Protein AF-A0A925P5V8-F1 (afdb_monomer)

Foldseek 3Di:
DKDKWFAADLPDPPNRRETAHDDCVLLPHDPVVQPVQFDFLDWDWDDDPPDIDIDTDGDHDPVSADPPRDPRTDIADPVCLVVGHYDPRRSVVVVVSVPDDPPDDDDD

Radius of gyration: 14.23 Å; Cα contacts (8 Å, |Δi|>4): 127; chains: 1; bounding box: 40×32×29 Å

Sequence (108 aa):
AALLLHRTDSAARRLAGQHELPAAAHRGFAPGELVAAGPLLATKKRGITRFAFTEPIHALPPKLLPRPLPPELVWVTENELESVLMSGPHRRWVRELLARPEPAQTLF

Mean predicted aligned error: 5.66 Å

Nearest PDB structures (foldseek):
  1x51-assembly1_A  TM=5.934E-01  e=1.193E-02  Homo sapiens
  4v77-assembly1_AG  TM=2.875E-01  e=2.309E+00  Escherichia coli K-12

Structure (mmCIF, N/CA/C/O backbone):
data_AF-A0A925P5V8-F1
#
_entry.id   AF-A0A925P5V8-F1
#
loop_
_atom_site.group_PDB
_atom_site.id
_atom_site.type_symbol
_atom_site.label_atom_id
_atom_site.label_alt_id
_atom_site.label_comp_id
_atom_site.label_asym_id
_atom_site.label_entity_id
_atom_site.label_seq_id
_atom_site.pdbx_PDB_ins_code
_atom_site.Cartn_x
_atom_site.Cartn_y
_atom_site.Cartn_z
_atom_site.occupancy
_atom_site.B_iso_or_equiv
_atom_site.auth_seq_id
_atom_site.auth_comp_id
_atom_site.auth_asym_id
_atom_site.auth_atom_id
_atom_site.pdbx_PDB_model_num
ATOM 1 N N . ALA A 1 1 ? -6.376 -1.680 15.099 1.00 73.38 1 ALA A N 1
ATOM 2 C CA . ALA A 1 1 ? -7.161 -1.382 13.870 1.00 73.38 1 ALA A CA 1
ATOM 3 C C . ALA A 1 1 ? -6.805 -2.380 12.755 1.00 73.38 1 ALA A C 1
ATOM 5 O O . ALA A 1 1 ? -5.939 -3.222 12.981 1.00 73.38 1 ALA A O 1
ATOM 6 N N . ALA A 1 2 ? -7.459 -2.330 11.586 1.00 83.19 2 ALA A N 1
ATOM 7 C CA . ALA A 1 2 ? -7.074 -3.118 10.406 1.00 83.19 2 ALA A CA 1
ATOM 8 C C . ALA A 1 2 ? -6.772 -2.199 9.216 1.00 83.19 2 ALA A C 1
ATOM 10 O O . ALA A 1 2 ? -7.423 -1.171 9.041 1.00 83.19 2 ALA A O 1
ATOM 11 N N . LEU A 1 3 ? -5.784 -2.579 8.411 1.00 89.12 3 LEU A N 1
ATOM 12 C CA . LEU A 1 3 ? -5.301 -1.826 7.262 1.00 89.12 3 LEU A CA 1
ATOM 13 C C . LEU A 1 3 ? -5.477 -2.640 5.984 1.00 89.12 3 LEU A C 1
ATOM 15 O O . LEU A 1 3 ? -5.146 -3.823 5.947 1.00 89.12 3 LEU A O 1
ATOM 19 N N . LEU A 1 4 ? -5.961 -1.997 4.925 1.00 91.75 4 LEU A N 1
ATOM 20 C CA . LEU A 1 4 ? -6.017 -2.617 3.609 1.00 91.75 4 LEU A CA 1
ATOM 21 C C . LEU A 1 4 ? -4.646 -2.509 2.938 1.00 91.75 4 LEU A C 1
ATOM 23 O O . LEU A 1 4 ? -4.142 -1.405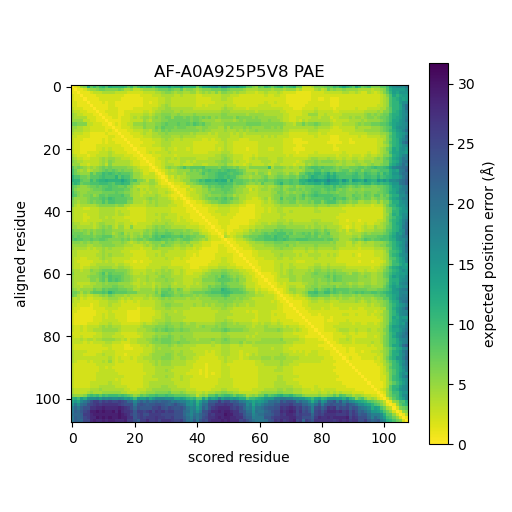 2.727 1.00 91.75 4 LEU A O 1
ATOM 27 N N . LEU A 1 5 ? -4.066 -3.647 2.573 1.00 94.19 5 LEU A N 1
ATOM 28 C CA . LEU A 1 5 ? -2.779 -3.747 1.895 1.00 94.19 5 LEU A CA 1
ATOM 29 C C . LEU A 1 5 ? -2.933 -4.454 0.554 1.00 94.19 5 LEU A C 1
ATOM 31 O O . LEU A 1 5 ? -3.807 -5.299 0.383 1.00 94.19 5 LEU A O 1
ATOM 35 N N . HIS A 1 6 ? -2.063 -4.115 -0.392 1.00 95.75 6 HIS A N 1
ATOM 36 C CA . HIS A 1 6 ? -1.881 -4.909 -1.596 1.00 95.75 6 HIS A CA 1
ATOM 37 C C . HIS A 1 6 ? -0.782 -5.936 -1.345 1.00 95.75 6 HIS A C 1
ATOM 39 O O . HIS A 1 6 ? 0.328 -5.568 -0.958 1.00 95.75 6 HIS A O 1
ATOM 45 N N . ARG A 1 7 ? -1.079 -7.209 -1.591 1.00 96.81 7 ARG A N 1
ATOM 46 C CA . ARG A 1 7 ? -0.137 -8.320 -1.550 1.00 96.81 7 ARG A CA 1
ATOM 47 C C . ARG A 1 7 ? 0.171 -8.750 -2.975 1.00 96.81 7 ARG A C 1
ATOM 49 O O . ARG A 1 7 ? -0.703 -9.244 -3.680 1.00 96.81 7 ARG A O 1
ATOM 56 N N . THR A 1 8 ? 1.433 -8.612 -3.362 1.00 95.69 8 THR A N 1
ATOM 57 C CA . THR A 1 8 ? 1.925 -9.122 -4.646 1.00 95.69 8 THR A CA 1
ATOM 58 C C . THR A 1 8 ? 1.679 -10.626 -4.738 1.00 95.69 8 THR A C 1
ATOM 60 O O . THR A 1 8 ? 1.882 -11.336 -3.749 1.00 95.69 8 THR A O 1
ATOM 63 N N . ASP A 1 9 ? 1.279 -11.106 -5.917 1.00 94.19 9 ASP A N 1
ATOM 64 C CA . ASP A 1 9 ? 1.055 -12.529 -6.177 1.00 94.19 9 ASP A CA 1
ATOM 65 C C . ASP A 1 9 ? 2.222 -13.380 -5.642 1.00 94.19 9 ASP A C 1
ATOM 67 O O . ASP A 1 9 ? 3.399 -13.078 -5.858 1.00 94.19 9 ASP A O 1
ATOM 71 N N . SER A 1 10 ? 1.892 -14.447 -4.917 1.00 93.62 10 SER A N 1
ATOM 72 C CA . SER A 1 10 ? 2.854 -15.422 -4.401 1.00 93.62 10 SER A CA 1
ATOM 73 C C . SER A 1 10 ? 3.690 -16.106 -5.489 1.00 93.62 10 SER A C 1
ATOM 75 O O . SER A 1 10 ? 4.802 -16.542 -5.210 1.00 93.62 10 SER A O 1
ATOM 77 N N . ALA A 1 11 ? 3.184 -16.185 -6.720 1.00 94.06 11 ALA A N 1
ATOM 78 C CA . ALA A 1 11 ? 3.885 -16.745 -7.869 1.00 94.06 11 ALA A CA 1
ATOM 79 C C . ALA A 1 11 ? 4.728 -15.701 -8.631 1.00 94.06 11 ALA A C 1
ATOM 81 O O . ALA A 1 11 ? 5.394 -16.039 -9.612 1.00 94.06 11 ALA A O 1
ATOM 82 N N . ALA A 1 12 ? 4.724 -14.427 -8.215 1.00 93.81 12 ALA A N 1
ATOM 83 C CA . ALA A 1 12 ? 5.456 -13.378 -8.915 1.00 93.81 12 ALA A CA 1
ATOM 84 C C . ALA A 1 12 ? 6.975 -13.605 -8.868 1.00 93.81 12 ALA A C 1
ATOM 86 O O . ALA A 1 12 ? 7.570 -13.864 -7.825 1.00 93.81 12 ALA A O 1
ATOM 87 N N . ARG A 1 13 ? 7.659 -13.393 -9.998 1.00 94.19 13 ARG A N 1
ATOM 88 C CA . ARG A 1 13 ? 9.124 -13.552 -10.092 1.00 94.19 13 ARG A CA 1
ATOM 89 C C . ARG A 1 13 ? 9.905 -12.633 -9.139 1.00 94.19 13 ARG A C 1
ATOM 91 O O . ARG A 1 13 ? 11.056 -12.914 -8.813 1.00 94.19 13 ARG A O 1
ATOM 98 N N . ARG A 1 14 ? 9.328 -11.496 -8.742 1.00 90.50 14 ARG A N 1
ATOM 99 C CA . ARG A 1 14 ? 9.944 -10.513 -7.841 1.00 90.50 14 ARG A CA 1
ATOM 100 C C . ARG A 1 14 ? 8.927 -10.078 -6.800 1.00 90.50 14 ARG A C 1
ATOM 102 O O . ARG A 1 14 ? 7.778 -9.838 -7.148 1.00 90.50 14 ARG A O 1
ATOM 109 N N . LEU A 1 15 ? 9.394 -9.907 -5.563 1.00 91.50 15 LEU A N 1
ATOM 110 C CA . LEU A 1 15 ? 8.589 -9.423 -4.436 1.00 91.50 15 LEU A CA 1
ATOM 111 C C . LEU A 1 15 ? 7.348 -10.295 -4.153 1.00 91.50 15 LEU A C 1
ATOM 113 O O . LEU A 1 15 ? 6.352 -9.786 -3.649 1.00 91.50 15 LEU A O 1
ATOM 117 N N . ALA A 1 16 ? 7.401 -11.594 -4.475 1.00 95.69 16 ALA A N 1
ATOM 118 C CA .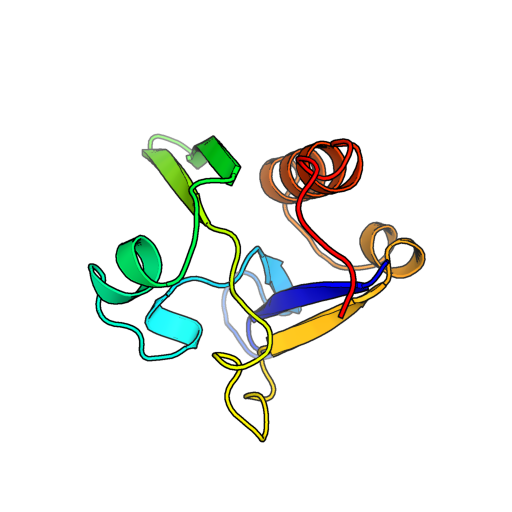 ALA A 1 16 ? 6.317 -12.538 -4.209 1.00 95.69 16 ALA A CA 1
ATOM 119 C C . ALA A 1 16 ? 5.832 -12.449 -2.758 1.00 95.69 16 ALA A C 1
ATOM 121 O O . ALA A 1 16 ? 6.636 -12.497 -1.826 1.00 95.69 16 ALA A O 1
ATOM 122 N N . GLY A 1 17 ? 4.520 -12.296 -2.569 1.00 96.25 17 GLY A N 1
ATOM 123 C CA . GLY A 1 17 ? 3.907 -12.191 -1.244 1.00 96.25 17 GLY A CA 1
ATOM 124 C C . GLY A 1 17 ? 4.251 -10.915 -0.465 1.00 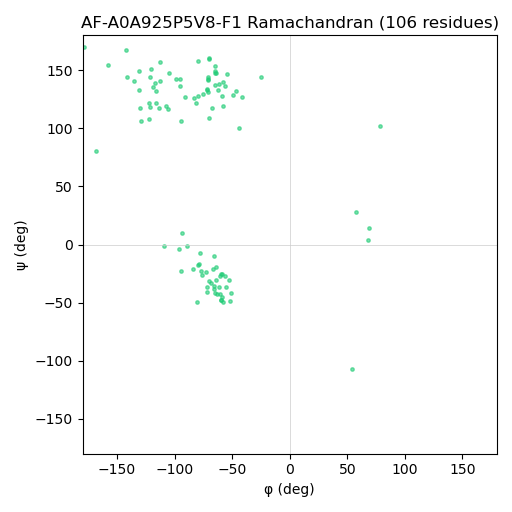96.25 17 GLY A C 1
ATOM 125 O O . GLY A 1 17 ? 3.827 -10.776 0.683 1.00 96.25 17 GLY A O 1
ATOM 126 N N . GLN A 1 18 ? 4.999 -9.971 -1.049 1.00 96.38 18 GLN A N 1
ATOM 127 C CA . GLN A 1 18 ? 5.296 -8.703 -0.395 1.00 96.38 18 GLN A CA 1
ATOM 128 C C . GLN A 1 18 ? 4.048 -7.818 -0.357 1.00 96.38 18 GLN A C 1
ATOM 130 O O . GLN A 1 18 ? 3.363 -7.628 -1.366 1.00 96.38 18 GLN A O 1
ATOM 135 N N . HIS A 1 19 ? 3.802 -7.254 0.820 1.00 97.31 19 HIS A N 1
ATOM 136 C CA . HIS A 1 19 ? 2.731 -6.329 1.131 1.00 97.31 19 HIS A CA 1
ATOM 137 C C . HIS A 1 19 ? 3.225 -4.889 1.022 1.00 97.31 19 HIS A C 1
ATOM 139 O O . HIS A 1 19 ? 4.302 -4.543 1.519 1.00 97.31 19 HIS A O 1
ATOM 145 N N . GLU A 1 20 ? 2.413 -4.042 0.405 1.00 94.94 20 GLU A N 1
ATOM 146 C CA . GLU A 1 20 ? 2.622 -2.600 0.280 1.00 94.94 20 GLU A CA 1
ATOM 147 C C . GLU A 1 20 ? 1.279 -1.862 0.398 1.00 94.94 20 GLU A C 1
ATOM 149 O O . GLU A 1 20 ? 0.210 -2.480 0.353 1.00 94.94 20 GLU A O 1
ATOM 154 N N . LEU A 1 21 ? 1.316 -0.534 0.556 1.00 92.94 21 LEU A N 1
ATOM 155 C CA . LEU A 1 21 ? 0.091 0.262 0.465 1.00 92.94 21 LEU A CA 1
ATOM 156 C C . LEU A 1 21 ? -0.515 0.115 -0.946 1.00 92.94 21 LEU A C 1
ATOM 158 O O . LEU A 1 21 ? 0.234 0.124 -1.928 1.00 92.94 21 LEU A O 1
ATOM 162 N N . PRO A 1 22 ? -1.846 -0.023 -1.086 1.00 91.75 22 PRO A N 1
ATOM 163 C CA . PRO A 1 22 ? -2.470 -0.131 -2.398 1.00 91.75 22 PRO A CA 1
ATOM 164 C C . PRO A 1 22 ? -2.252 1.132 -3.242 1.00 91.75 22 PRO A C 1
ATOM 166 O O . PRO A 1 22 ? -2.493 2.246 -2.782 1.00 91.75 22 PRO A O 1
ATOM 169 N N . ALA A 1 23 ? -1.859 0.956 -4.504 1.00 89.38 23 ALA A N 1
ATOM 170 C CA . ALA A 1 23 ? -1.880 2.015 -5.504 1.00 89.38 23 ALA A CA 1
ATOM 171 C C . ALA A 1 23 ? -3.299 2.215 -6.063 1.00 89.38 23 ALA A C 1
ATOM 173 O O . ALA A 1 23 ? -4.111 1.288 -6.066 1.00 89.38 23 ALA A O 1
ATOM 174 N N . ALA A 1 24 ? -3.568 3.398 -6.627 1.00 85.44 24 ALA A N 1
ATOM 175 C CA . ALA A 1 24 ? -4.824 3.714 -7.321 1.00 85.44 24 ALA A CA 1
ATOM 176 C C . ALA A 1 24 ? -5.195 2.656 -8.381 1.00 85.44 24 ALA A C 1
ATOM 178 O O . ALA A 1 24 ? -6.335 2.198 -8.447 1.00 85.44 24 ALA A O 1
ATOM 179 N N . ALA A 1 25 ? -4.203 2.195 -9.147 1.00 84.75 25 ALA A N 1
ATOM 180 C CA . ALA A 1 25 ? -4.390 1.199 -10.198 1.00 84.75 25 ALA A CA 1
ATOM 181 C C . ALA A 1 25 ? -4.861 -0.167 -9.671 1.00 84.75 25 ALA A C 1
ATOM 183 O O . ALA A 1 25 ? -5.637 -0.832 -10.348 1.00 84.75 25 ALA A O 1
ATOM 184 N N . HIS A 1 26 ? -4.494 -0.561 -8.442 1.00 85.56 26 HIS A N 1
ATOM 185 C CA . HIS A 1 26 ? -5.005 -1.795 -7.818 1.00 85.56 26 HIS A CA 1
ATOM 186 C C . HIS A 1 26 ? -6.517 -1.723 -7.532 1.00 85.56 26 HIS A C 1
ATOM 188 O O . HIS A 1 26 ? -7.141 -2.719 -7.175 1.00 85.56 26 HIS A O 1
ATOM 194 N N . ARG A 1 27 ? -7.111 -0.532 -7.676 1.00 77.81 27 ARG A N 1
ATOM 195 C CA . ARG A 1 27 ? -8.550 -0.275 -7.605 1.00 77.81 27 ARG A CA 1
ATOM 196 C C . ARG A 1 27 ? -9.196 0.076 -8.932 1.00 77.81 27 ARG A C 1
ATOM 198 O O . ARG A 1 27 ? -10.399 0.303 -8.951 1.00 77.81 27 ARG A O 1
ATOM 205 N N . GLY A 1 28 ? -8.423 0.137 -10.012 1.00 77.81 28 GLY A N 1
ATOM 206 C CA . GLY A 1 28 ? -8.906 0.658 -11.284 1.00 77.81 28 GLY A CA 1
ATOM 207 C C . GLY A 1 28 ? -9.177 2.164 -11.263 1.00 77.81 28 GLY A C 1
ATOM 208 O O . GLY A 1 28 ? -9.815 2.654 -12.185 1.00 77.81 28 GLY A O 1
ATOM 209 N N . PHE A 1 29 ? -8.698 2.901 -10.249 1.00 78.62 29 PHE A N 1
ATOM 210 C CA . PHE A 1 29 ? -8.778 4.358 -10.270 1.00 78.62 29 PHE A CA 1
ATOM 211 C C . PHE A 1 29 ? -7.795 4.927 -11.286 1.00 78.62 29 PHE A C 1
ATOM 213 O O . PHE A 1 29 ? -6.606 4.583 -11.295 1.00 78.62 29 PHE A O 1
ATOM 220 N N . ALA A 1 30 ? -8.281 5.869 -12.085 1.00 79.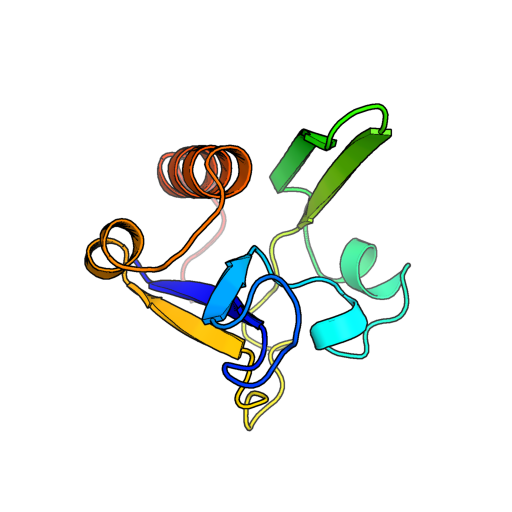56 30 ALA A N 1
ATOM 221 C CA . ALA A 1 30 ? -7.436 6.775 -12.829 1.00 79.56 30 ALA A CA 1
ATOM 222 C C . ALA A 1 30 ? -6.646 7.680 -11.855 1.00 79.56 30 ALA A C 1
ATOM 224 O O . ALA A 1 30 ? -7.110 7.964 -10.745 1.00 79.56 30 ALA A O 1
ATOM 225 N N . PRO A 1 31 ? -5.462 8.188 -12.249 1.00 67.00 31 PRO A N 1
ATOM 226 C CA . PRO A 1 31 ? -4.578 8.946 -11.356 1.00 67.00 31 PRO A CA 1
ATOM 227 C C . PRO A 1 31 ? -5.228 10.139 -10.626 1.00 67.00 31 PRO A C 1
ATOM 229 O O . PRO A 1 31 ? -4.826 10.454 -9.509 1.00 67.00 31 PRO A O 1
ATOM 232 N N . GLY A 1 32 ? -6.235 10.789 -11.224 1.00 75.75 32 GLY A N 1
ATOM 233 C CA . GLY A 1 32 ? -6.944 11.926 -10.620 1.00 75.75 32 GLY A CA 1
ATOM 234 C C . GLY A 1 32 ? -8.083 11.550 -9.664 1.00 75.75 32 GLY A C 1
ATOM 235 O O . GLY A 1 32 ? -8.449 12.351 -8.807 1.00 75.75 32 GLY A O 1
ATOM 236 N N . GLU A 1 33 ? -8.625 10.336 -9.764 1.00 81.56 33 GLU A N 1
ATOM 237 C CA . GLU A 1 33 ? -9.788 9.923 -8.968 1.00 81.56 33 GLU A CA 1
ATOM 238 C C . GLU A 1 33 ? -9.420 9.709 -7.502 1.00 81.56 33 GLU A C 1
ATOM 240 O O . GLU A 1 33 ? -10.177 10.092 -6.614 1.00 81.56 33 GLU A O 1
ATOM 245 N N . LEU A 1 34 ? -8.224 9.177 -7.229 1.00 77.88 34 LEU A N 1
ATOM 246 C CA . LEU A 1 34 ? -7.766 8.964 -5.856 1.00 77.88 34 LEU A CA 1
ATOM 247 C C . LEU A 1 34 ? -7.568 10.287 -5.099 1.00 77.88 34 LEU A C 1
ATOM 249 O O . LEU A 1 34 ? -7.870 10.363 -3.911 1.00 77.88 34 LEU A O 1
ATOM 253 N N . VAL A 1 35 ? -7.105 11.335 -5.789 1.00 82.00 35 VAL A N 1
ATOM 254 C CA . VAL A 1 35 ? -6.922 12.670 -5.197 1.00 82.00 35 VAL A CA 1
ATOM 255 C C . VAL A 1 35 ? -8.268 13.280 -4.805 1.00 82.00 35 VAL A C 1
ATOM 257 O O . VAL A 1 35 ? -8.373 13.903 -3.752 1.00 82.00 35 VAL A O 1
ATOM 260 N N . ALA A 1 36 ? -9.303 13.070 -5.622 1.00 82.88 36 ALA A N 1
ATOM 261 C CA . ALA A 1 36 ? -10.662 13.520 -5.331 1.00 82.88 36 ALA A CA 1
ATOM 262 C C . ALA A 1 36 ? -11.385 12.636 -4.295 1.00 82.88 36 ALA A C 1
ATOM 264 O O . ALA A 1 36 ? -12.322 13.093 -3.644 1.00 82.88 36 ALA A O 1
ATOM 265 N N . ALA A 1 37 ? -10.964 11.378 -4.136 1.00 81.38 37 ALA A N 1
ATOM 266 C CA . ALA A 1 37 ? -11.637 10.395 -3.290 1.00 81.38 37 ALA A CA 1
ATOM 267 C C . ALA 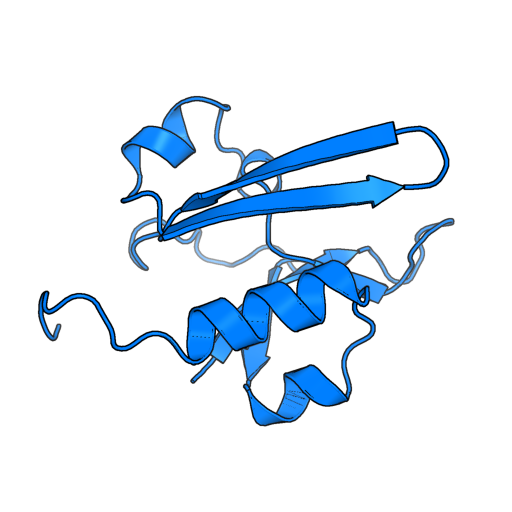A 1 37 ? -11.462 10.639 -1.782 1.00 81.38 37 ALA A C 1
ATOM 269 O O . ALA A 1 37 ? -12.306 10.195 -0.999 1.00 81.38 37 ALA A O 1
ATOM 270 N N . GLY A 1 38 ? -10.403 11.334 -1.360 1.00 84.81 38 GLY A N 1
ATOM 271 C CA . GLY A 1 38 ? -10.209 11.669 0.047 1.00 84.81 38 GLY A CA 1
ATOM 272 C C . GLY A 1 38 ? -8.955 12.493 0.350 1.00 84.81 38 GLY A C 1
ATOM 273 O O . GLY A 1 38 ? -8.099 12.705 -0.517 1.00 84.81 38 GLY A O 1
ATOM 274 N N . PRO A 1 39 ? -8.843 12.996 1.594 1.00 89.62 39 PRO A N 1
ATOM 275 C CA . PRO A 1 39 ? -7.781 13.913 1.983 1.00 89.62 39 PRO A CA 1
ATOM 276 C C . PRO A 1 39 ? -6.401 13.256 1.914 1.00 89.62 39 PRO A C 1
ATOM 278 O O . PRO A 1 39 ? -6.234 12.067 2.196 1.00 89.62 39 PRO A O 1
ATOM 281 N N . LEU A 1 40 ? -5.391 14.064 1.589 1.00 91.06 40 LEU A N 1
ATOM 282 C CA . LEU A 1 40 ? -3.991 13.667 1.681 1.00 91.06 40 LEU A CA 1
ATOM 283 C C . LEU A 1 40 ? -3.615 13.474 3.156 1.00 91.06 40 LEU A C 1
ATOM 285 O O . LEU A 1 40 ? -3.619 14.422 3.938 1.00 91.06 40 LEU A O 1
ATOM 289 N N . LEU A 1 41 ? -3.245 12.253 3.528 1.00 90.81 41 LEU A N 1
ATOM 290 C CA . LEU A 1 41 ? -2.749 11.942 4.864 1.00 90.81 41 LEU A CA 1
ATOM 291 C C . LEU A 1 41 ? -1.273 12.314 4.983 1.00 90.81 41 LEU A C 1
ATOM 293 O O . LEU A 1 41 ? -0.864 12.983 5.932 1.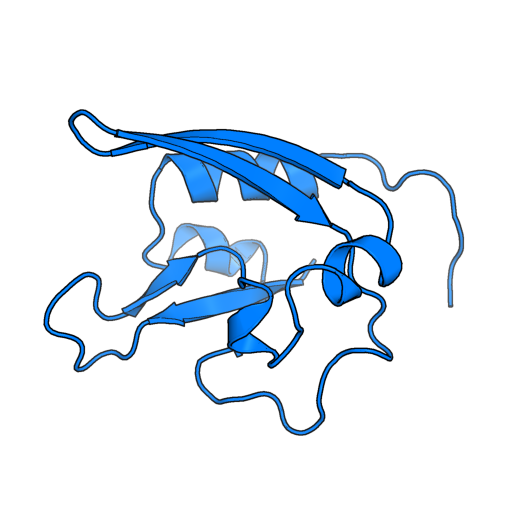00 90.81 41 LEU A O 1
ATOM 297 N N . ALA A 1 42 ? -0.452 11.887 4.026 1.00 92.62 42 ALA A N 1
ATOM 298 C CA . ALA A 1 42 ? 0.977 12.161 4.042 1.00 92.62 42 ALA A CA 1
ATOM 299 C C . ALA A 1 42 ? 1.587 12.068 2.645 1.00 92.62 42 ALA A C 1
ATOM 301 O O . ALA A 1 42 ? 1.137 11.289 1.813 1.00 92.62 42 ALA A O 1
ATOM 302 N N . THR A 1 43 ? 2.690 12.782 2.442 1.00 95.00 43 THR A N 1
ATOM 303 C CA . THR A 1 43 ? 3.595 12.556 1.312 1.00 95.00 43 THR A CA 1
ATOM 304 C C . THR A 1 43 ? 4.862 11.908 1.843 1.00 95.00 43 THR A C 1
ATOM 306 O O . THR A 1 43 ? 5.548 12.478 2.696 1.00 95.00 43 THR A O 1
ATOM 309 N N . LYS A 1 44 ? 5.177 10.703 1.369 1.00 95.12 44 LYS A N 1
ATOM 310 C CA . LYS A 1 44 ? 6.355 9.944 1.797 1.00 95.12 44 LYS A CA 1
ATOM 311 C C . LYS A 1 44 ? 7.359 9.810 0.662 1.00 95.12 44 LYS A C 1
ATOM 313 O O . LYS A 1 44 ? 7.016 9.951 -0.507 1.00 95.12 44 LYS A O 1
ATOM 318 N N . LYS A 1 45 ? 8.624 9.584 1.015 1.00 94.75 45 LYS A N 1
ATOM 319 C CA . LYS A 1 45 ? 9.712 9.407 0.050 1.00 94.75 45 LYS A CA 1
ATOM 320 C C . LYS A 1 45 ? 10.527 8.168 0.374 1.00 94.75 45 LYS A C 1
ATOM 322 O O . LYS A 1 45 ? 10.923 7.989 1.529 1.00 94.75 45 LYS A O 1
ATOM 327 N N . ARG A 1 46 ? 10.815 7.346 -0.637 1.00 93.25 46 ARG A N 1
ATOM 328 C CA . ARG A 1 46 ? 11.740 6.204 -0.534 1.00 93.25 46 ARG A CA 1
ATOM 329 C C . ARG A 1 46 ? 12.743 6.196 -1.673 1.00 93.25 46 ARG A C 1
ATOM 331 O O . ARG A 1 46 ? 12.439 6.623 -2.782 1.00 93.25 46 ARG A O 1
ATOM 338 N N . GLY A 1 47 ? 13.926 5.669 -1.384 1.00 91.44 47 GLY A N 1
ATOM 339 C CA . GLY A 1 47 ? 14.906 5.302 -2.395 1.00 91.44 47 GLY A CA 1
ATOM 340 C C . GLY A 1 47 ? 14.786 3.822 -2.751 1.00 91.44 47 GLY A C 1
ATOM 341 O O . GLY A 1 47 ? 14.564 2.993 -1.869 1.00 91.44 47 GLY A O 1
ATOM 342 N N . ILE A 1 48 ? 14.968 3.484 -4.025 1.00 86.44 48 ILE A N 1
ATOM 343 C CA . ILE A 1 48 ? 15.240 2.116 -4.479 1.00 86.44 48 ILE A CA 1
ATOM 344 C C . ILE A 1 48 ? 16.475 2.184 -5.374 1.00 86.44 48 ILE A C 1
ATOM 346 O O . ILE A 1 48 ? 16.417 2.676 -6.503 1.00 86.44 48 ILE A O 1
ATOM 350 N N . THR A 1 49 ? 17.609 1.711 -4.855 1.00 89.06 49 THR A N 1
ATOM 351 C CA . THR A 1 49 ? 18.922 1.834 -5.508 1.00 89.06 49 THR A CA 1
ATOM 352 C C . THR A 1 49 ? 19.224 3.300 -5.857 1.00 89.06 49 THR A C 1
ATOM 354 O O . THR A 1 49 ? 19.469 4.093 -4.956 1.00 89.06 49 THR A O 1
ATOM 357 N N . ARG A 1 50 ? 19.176 3.678 -7.142 1.00 93.62 50 ARG A N 1
ATOM 358 C CA . ARG A 1 50 ? 19.458 5.034 -7.644 1.00 93.62 50 ARG A CA 1
ATOM 359 C C . ARG A 1 50 ? 18.205 5.886 -7.857 1.00 93.62 50 ARG A C 1
ATOM 361 O O . ARG A 1 50 ? 18.313 7.032 -8.273 1.00 93.62 50 ARG A O 1
ATOM 368 N N . PHE A 1 51 ? 17.023 5.312 -7.653 1.00 92.31 51 PHE A N 1
ATOM 369 C CA . PHE A 1 51 ? 15.748 5.980 -7.887 1.00 92.31 51 PHE A CA 1
ATOM 370 C C . PHE A 1 51 ? 15.186 6.518 -6.578 1.00 92.31 51 PHE A C 1
ATOM 372 O O . PHE A 1 51 ? 15.283 5.854 -5.548 1.00 92.31 51 PHE A O 1
ATOM 379 N N . ALA A 1 52 ? 14.558 7.690 -6.633 1.00 93.44 52 ALA A N 1
ATOM 380 C CA . ALA A 1 52 ? 13.796 8.260 -5.533 1.00 93.44 52 ALA A CA 1
ATOM 381 C C . ALA A 1 52 ? 12.327 8.377 -5.945 1.00 93.44 52 ALA A C 1
ATOM 383 O O . ALA A 1 52 ? 12.014 8.890 -7.017 1.00 93.44 52 ALA A O 1
ATOM 384 N N . PHE A 1 53 ? 11.436 7.914 -5.079 1.00 91.62 53 PHE A N 1
ATOM 385 C CA . PHE A 1 53 ? 9.994 7.942 -5.277 1.00 91.62 53 PHE A CA 1
ATOM 386 C C . PHE A 1 53 ? 9.375 8.898 -4.269 1.00 91.62 53 PHE A C 1
ATOM 388 O O . PHE A 1 53 ? 9.803 8.946 -3.114 1.00 91.62 53 PHE A O 1
ATOM 395 N N . THR A 1 54 ? 8.380 9.661 -4.715 1.00 94.50 54 THR A N 1
ATOM 396 C CA . THR A 1 54 ? 7.523 10.481 -3.855 1.00 94.50 54 THR A CA 1
ATOM 397 C C . THR A 1 54 ? 6.105 9.947 -3.977 1.00 94.50 54 THR A C 1
ATOM 399 O O . THR A 1 54 ? 5.569 9.885 -5.079 1.00 94.50 54 THR A O 1
ATOM 402 N N . GLU A 1 55 ? 5.523 9.543 -2.855 1.00 92.56 55 GLU A N 1
ATOM 403 C CA . GLU A 1 55 ? 4.257 8.817 -2.799 1.00 92.56 55 GLU A CA 1
ATOM 404 C C . GLU A 1 55 ? 3.258 9.600 -1.936 1.00 92.56 55 GLU A C 1
ATOM 406 O O . GLU A 1 55 ? 3.443 9.686 -0.714 1.00 92.56 55 GLU A O 1
ATOM 411 N N . PRO A 1 56 ? 2.228 10.216 -2.548 1.00 91.88 56 PRO A N 1
ATOM 412 C CA . PRO A 1 56 ? 1.104 10.781 -1.818 1.00 91.88 56 PRO A CA 1
ATOM 413 C C . PRO A 1 56 ? 0.177 9.656 -1.345 1.00 91.88 56 PRO A C 1
ATOM 415 O O . PRO A 1 56 ? -0.222 8.787 -2.117 1.00 91.88 56 PRO A O 1
ATOM 418 N N . ILE A 1 57 ? -0.167 9.673 -0.062 1.00 91.06 57 ILE A N 1
ATOM 419 C CA . ILE A 1 57 ? -1.022 8.677 0.584 1.00 91.06 57 ILE A CA 1
ATOM 420 C C . ILE A 1 57 ? -2.315 9.374 0.988 1.00 91.06 57 ILE A C 1
ATOM 422 O O . ILE A 1 57 ? -2.290 10.291 1.810 1.00 91.06 57 ILE A O 1
ATOM 426 N N . HIS A 1 58 ? -3.433 8.931 0.421 1.00 89.31 58 HIS A N 1
ATOM 427 C CA . HIS A 1 58 ? -4.761 9.490 0.660 1.00 89.31 58 HIS A CA 1
ATOM 428 C C . HIS A 1 58 ? -5.590 8.570 1.556 1.00 89.31 58 HIS A C 1
ATOM 430 O O . HIS A 1 58 ? -5.461 7.346 1.486 1.00 89.31 58 HIS A O 1
ATOM 436 N N . ALA A 1 59 ? -6.463 9.155 2.375 1.00 87.31 59 ALA A N 1
ATOM 437 C CA . ALA A 1 59 ? -7.525 8.397 3.023 1.00 87.31 59 ALA A CA 1
ATOM 438 C C . ALA A 1 59 ? -8.564 7.995 1.973 1.00 87.31 59 ALA A C 1
ATOM 440 O O . ALA A 1 59 ? -8.886 8.785 1.087 1.00 87.31 59 ALA A O 1
ATOM 441 N N . LEU A 1 60 ? -9.112 6.787 2.091 1.00 85.56 60 LEU A N 1
ATOM 442 C CA . LEU A 1 60 ? -10.151 6.306 1.188 1.00 85.56 60 LEU A CA 1
ATOM 443 C C . LEU A 1 60 ? -11.414 5.940 1.981 1.00 85.56 60 LEU A C 1
ATOM 445 O O . LEU A 1 60 ? -11.362 5.021 2.801 1.00 85.56 60 LEU A O 1
ATOM 449 N N . PRO A 1 61 ? -12.555 6.606 1.729 1.00 83.31 61 PRO A N 1
ATOM 450 C CA . PRO A 1 61 ? -13.824 6.255 2.350 1.00 83.31 61 PRO A CA 1
ATOM 451 C C . PRO A 1 61 ? -14.215 4.785 2.098 1.00 83.31 61 PRO A C 1
ATOM 453 O O . PRO A 1 61 ? -14.161 4.337 0.947 1.00 83.31 61 PRO A O 1
ATOM 456 N N . PRO A 1 62 ? -14.710 4.041 3.110 1.00 81.81 62 PRO A N 1
ATOM 457 C CA . PRO A 1 62 ? -15.105 2.634 2.962 1.00 81.81 62 PRO A CA 1
ATOM 458 C C . PRO A 1 62 ? -16.148 2.358 1.864 1.00 81.81 62 PRO A C 1
ATOM 460 O O . PRO A 1 62 ? -16.186 1.270 1.289 1.00 81.81 62 PRO A O 1
ATOM 463 N N . LYS A 1 63 ? -16.992 3.348 1.542 1.00 84.44 63 LYS A N 1
ATOM 464 C CA . LYS A 1 63 ? -17.985 3.274 0.454 1.00 84.44 63 LYS A CA 1
ATOM 465 C C . LYS A 1 63 ? -17.365 3.193 -0.946 1.00 84.44 63 LYS A C 1
ATOM 467 O O . LYS A 1 63 ? -18.025 2.745 -1.871 1.00 84.44 63 LYS A O 1
ATOM 472 N N . LEU A 1 64 ? -16.110 3.621 -1.092 1.00 83.31 64 LEU A N 1
ATOM 473 C CA . LEU A 1 64 ? -15.352 3.561 -2.344 1.00 83.31 64 LEU A CA 1
ATOM 474 C C . LEU A 1 64 ? -14.507 2.278 -2.441 1.00 83.31 64 LEU A C 1
ATOM 476 O O . LEU A 1 64 ? -13.649 2.154 -3.314 1.00 83.31 64 LEU A O 1
ATOM 480 N N . LEU A 1 65 ? -14.698 1.316 -1.528 1.00 81.50 65 LEU A N 1
ATOM 481 C CA . LEU A 1 65 ? -14.099 -0.012 -1.636 1.00 81.50 65 LEU A CA 1
ATOM 482 C C . LEU A 1 65 ? -14.955 -0.908 -2.555 1.00 81.50 65 LEU A C 1
ATOM 484 O O . LEU A 1 65 ? -16.150 -1.031 -2.287 1.00 81.50 65 LEU A O 1
ATOM 488 N N . PRO A 1 66 ? -14.390 -1.540 -3.611 1.00 77.19 66 PRO A N 1
ATOM 489 C CA . PRO A 1 66 ? -15.117 -2.474 -4.442 1.00 77.19 66 PRO A CA 1
ATOM 490 C C . PRO A 1 66 ? -15.514 -3.676 -3.595 1.00 77.19 66 PRO A C 1
ATOM 492 O O . PRO A 1 66 ? -14.824 -4.060 -2.642 1.00 77.19 66 PRO A O 1
ATOM 495 N N . ARG A 1 67 ? -16.660 -4.247 -3.947 1.00 83.69 67 ARG A N 1
ATOM 496 C CA . ARG A 1 67 ? -17.213 -5.434 -3.308 1.00 83.69 67 ARG A CA 1
ATOM 497 C C . ARG A 1 67 ? -17.592 -6.425 -4.415 1.00 83.69 67 ARG A C 1
ATOM 499 O O . ARG A 1 67 ? -18.452 -6.077 -5.221 1.00 83.69 67 ARG A O 1
ATOM 506 N N . PRO A 1 68 ? -16.974 -7.621 -4.469 1.00 86.56 68 PRO A N 1
ATOM 507 C CA . PRO A 1 68 ? -15.912 -8.110 -3.580 1.00 86.56 68 PRO A CA 1
ATOM 508 C C . PRO A 1 68 ? -14.568 -7.380 -3.784 1.00 86.56 68 PRO A C 1
ATOM 510 O O . PRO A 1 68 ? -14.339 -6.755 -4.818 1.00 86.56 68 PRO A O 1
ATOM 513 N N . LEU A 1 69 ? -13.681 -7.451 -2.785 1.00 87.44 69 LEU A N 1
ATOM 514 C CA . LEU A 1 69 ? -12.293 -7.005 -2.947 1.00 87.44 69 LEU A CA 1
ATOM 515 C C . LEU A 1 69 ? -11.535 -7.993 -3.856 1.00 87.44 69 LEU A C 1
ATOM 517 O O . LEU A 1 69 ? -11.748 -9.201 -3.723 1.00 87.44 69 LEU A O 1
ATOM 521 N N . PRO A 1 70 ? -10.635 -7.512 -4.734 1.00 89.06 70 PRO A N 1
ATOM 522 C CA . PRO A 1 70 ? -9.667 -8.366 -5.416 1.00 89.06 70 PRO A CA 1
ATOM 523 C C . PRO A 1 70 ? -8.841 -9.190 -4.414 1.00 89.06 70 PRO A C 1
ATOM 525 O O . PRO A 1 70 ? -8.551 -8.686 -3.325 1.00 89.06 70 PRO A O 1
ATOM 528 N N . PRO A 1 71 ? -8.429 -10.422 -4.759 1.00 91.00 71 PRO A N 1
ATOM 529 C CA . PRO A 1 71 ? -7.710 -11.316 -3.844 1.00 91.00 71 PRO A CA 1
ATOM 530 C C . PRO A 1 71 ? -6.330 -10.792 -3.405 1.00 91.00 71 PRO A C 1
ATOM 532 O O . PRO A 1 71 ? -5.785 -11.237 -2.393 1.00 91.00 71 PRO A O 1
ATOM 535 N N . GLU A 1 72 ? -5.759 -9.845 -4.144 1.00 94.06 72 GLU A N 1
ATOM 536 C CA . GLU A 1 72 ? -4.509 -9.159 -3.819 1.00 94.06 72 GLU A CA 1
ATOM 537 C C . GLU A 1 72 ? -4.714 -8.047 -2.784 1.00 94.06 72 GLU A C 1
ATOM 539 O O . GLU A 1 72 ? -3.749 -7.612 -2.162 1.00 94.06 72 GLU A O 1
ATOM 544 N N . LEU A 1 73 ? -5.948 -7.576 -2.573 1.00 92.94 73 LEU A N 1
ATOM 545 C CA . LEU A 1 73 ? -6.267 -6.589 -1.546 1.00 92.94 73 LEU A CA 1
ATOM 546 C C . LEU A 1 73 ? -6.730 -7.286 -0.269 1.00 92.94 73 LEU A C 1
ATOM 548 O O . LEU A 1 73 ? -7.853 -7.778 -0.174 1.00 92.94 73 LEU A O 1
ATOM 552 N N . VAL A 1 74 ? -5.861 -7.285 0.734 1.00 93.88 74 VAL A N 1
ATOM 553 C CA . VAL A 1 74 ? -6.046 -8.021 1.985 1.00 93.88 74 VAL A CA 1
ATOM 554 C C . VAL A 1 74 ? -6.120 -7.071 3.171 1.00 93.88 74 VAL A C 1
ATOM 556 O O . VAL A 1 74 ? -5.373 -6.096 3.257 1.00 93.88 74 VAL A O 1
ATOM 559 N N . TRP A 1 75 ? -7.034 -7.353 4.097 1.00 93.31 75 TRP A N 1
ATOM 560 C CA . TRP A 1 75 ? -7.052 -6.689 5.394 1.00 93.31 75 TRP A CA 1
ATOM 561 C C . TRP A 1 75 ? -6.013 -7.334 6.300 1.00 93.31 75 TRP A C 1
ATOM 563 O O . TRP A 1 75 ? -6.008 -8.550 6.463 1.00 93.31 75 TRP A O 1
ATOM 573 N N . VAL A 1 76 ? -5.151 -6.508 6.880 1.00 93.12 76 VAL A N 1
ATOM 574 C CA . VAL A 1 76 ? -4.110 -6.918 7.820 1.00 93.12 76 VAL A CA 1
ATOM 575 C C . VAL A 1 76 ? -4.328 -6.152 9.111 1.00 93.12 76 VAL A C 1
ATOM 577 O O . VAL A 1 76 ? -4.383 -4.919 9.119 1.00 93.12 76 VAL A O 1
ATOM 580 N N . THR A 1 77 ? -4.509 -6.874 10.208 1.00 91.06 77 THR A N 1
ATOM 581 C CA . THR A 1 77 ? -4.608 -6.266 11.532 1.00 91.06 77 THR A CA 1
AT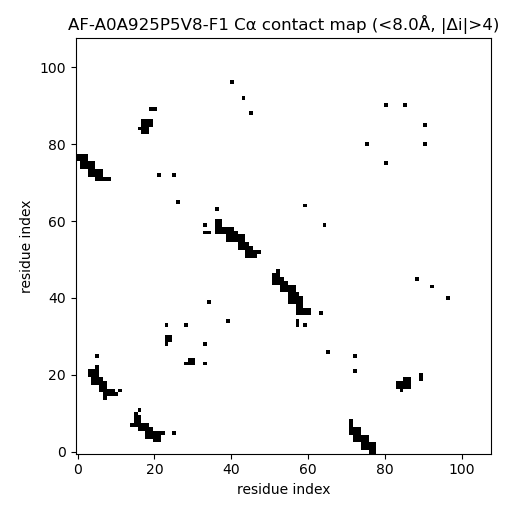OM 582 C C . THR A 1 77 ? -3.261 -5.703 11.967 1.00 91.06 77 THR A C 1
ATOM 584 O O . THR A 1 77 ? -2.198 -6.096 11.493 1.00 91.06 77 THR A O 1
ATOM 587 N N . GLU A 1 78 ? -3.297 -4.778 12.916 1.00 86.94 78 GLU A N 1
ATOM 588 C CA . GLU A 1 78 ? -2.086 -4.195 13.494 1.00 86.94 78 GLU A CA 1
ATOM 589 C C . GLU A 1 78 ? -1.126 -5.249 14.074 1.00 86.94 78 GLU A C 1
ATOM 591 O O . GLU A 1 78 ? 0.081 -5.145 13.879 1.00 86.94 78 GLU A O 1
ATOM 596 N N . ASN A 1 79 ? -1.657 -6.316 14.681 1.00 87.94 79 ASN A N 1
ATOM 597 C CA . ASN A 1 79 ? -0.854 -7.425 15.208 1.00 87.94 79 ASN A CA 1
ATOM 598 C C . ASN A 1 79 ? -0.188 -8.257 14.098 1.00 87.94 79 ASN A C 1
ATOM 600 O O . ASN A 1 79 ? 0.917 -8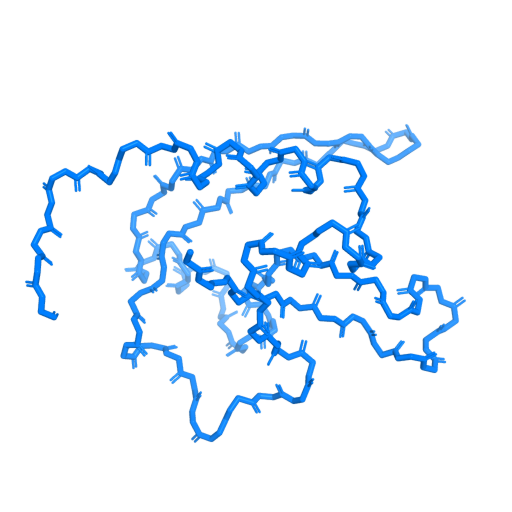.763 14.278 1.00 87.94 79 ASN A O 1
ATOM 604 N N . GLU A 1 80 ? -0.841 -8.401 12.944 1.00 92.31 80 GLU A N 1
ATOM 605 C CA . GLU A 1 80 ? -0.306 -9.135 11.789 1.00 92.31 80 GLU A CA 1
ATOM 606 C C . GLU A 1 80 ? 0.718 -8.313 10.994 1.00 92.31 80 GLU A C 1
ATOM 608 O O . GLU A 1 80 ? 1.501 -8.861 10.220 1.00 92.31 80 GLU A O 1
ATOM 613 N N . LEU A 1 81 ? 0.771 -6.993 11.188 1.00 90.31 81 LEU A N 1
ATOM 614 C CA . LEU A 1 81 ? 1.690 -6.121 10.453 1.00 90.31 81 LEU A CA 1
ATOM 615 C C . LEU A 1 81 ? 3.173 -6.484 10.680 1.00 90.31 81 LEU A C 1
ATOM 617 O O . LEU A 1 81 ? 4.032 -6.257 9.818 1.00 90.31 81 LEU A O 1
ATOM 621 N N . GLU A 1 82 ? 3.475 -7.075 11.834 1.00 88.94 82 GLU A N 1
ATOM 622 C CA . GLU A 1 82 ? 4.814 -7.548 12.186 1.00 88.94 82 GLU A CA 1
ATOM 623 C C . GLU A 1 82 ? 5.193 -8.856 11.485 1.00 88.94 82 GLU A C 1
ATOM 625 O O . GLU A 1 82 ? 6.376 -9.097 11.244 1.00 88.94 82 GLU A O 1
ATOM 630 N N . SER A 1 83 ? 4.210 -9.677 11.107 1.00 92.31 83 SER A N 1
ATOM 631 C CA . SER A 1 83 ? 4.440 -10.978 10.474 1.00 92.31 83 SER A CA 1
ATOM 632 C C . SER A 1 83 ? 4.396 -10.927 8.947 1.00 92.31 83 SER A C 1
ATOM 634 O O . SER A 1 83 ? 4.994 -11.782 8.290 1.00 92.31 83 SER A O 1
ATOM 636 N N . VAL A 1 84 ? 3.740 -9.925 8.351 1.00 95.06 84 VAL A N 1
ATOM 637 C CA . VAL A 1 84 ? 3.690 -9.796 6.888 1.00 95.06 84 VAL A CA 1
ATOM 638 C C . VAL A 1 84 ? 5.033 -9.374 6.293 1.00 95.06 84 VAL A C 1
ATOM 640 O O . VAL A 1 84 ? 5.762 -8.534 6.828 1.00 95.06 84 VAL A O 1
ATOM 643 N N . LEU A 1 85 ? 5.354 -9.906 5.113 1.00 96.06 85 LEU A N 1
ATOM 644 C CA . LEU A 1 85 ? 6.512 -9.461 4.346 1.00 96.06 85 LEU A CA 1
ATOM 645 C C . LEU A 1 85 ? 6.253 -8.049 3.811 1.00 96.06 85 LEU A C 1
ATOM 647 O O . LEU A 1 85 ? 5.458 -7.875 2.898 1.00 96.06 85 LEU A O 1
ATOM 651 N N . MET A 1 86 ? 6.931 -7.041 4.352 1.00 95.00 86 MET A N 1
ATOM 652 C CA . MET A 1 86 ? 6.801 -5.637 3.948 1.00 95.00 86 MET A CA 1
ATOM 653 C C . MET A 1 86 ? 8.171 -4.964 3.959 1.00 95.00 86 MET A C 1
ATOM 655 O O . MET A 1 86 ? 9.005 -5.248 4.827 1.00 95.00 86 MET A O 1
ATOM 659 N N . SER A 1 87 ? 8.405 -4.051 3.014 1.00 92.19 87 SER A N 1
ATOM 660 C CA . SER A 1 87 ? 9.648 -3.281 2.975 1.00 92.19 87 SER A CA 1
ATOM 661 C C . SER A 1 87 ? 9.781 -2.363 4.198 1.00 92.19 87 SER A C 1
ATOM 663 O O . SER A 1 87 ? 8.791 -1.868 4.740 1.00 92.19 87 SER A O 1
ATOM 665 N N . GLY A 1 88 ? 11.020 -2.105 4.632 1.00 92.00 88 GLY A N 1
ATOM 666 C CA . GLY A 1 88 ? 11.304 -1.222 5.771 1.00 92.00 88 GLY A CA 1
ATOM 667 C C . GLY A 1 88 ? 10.629 0.158 5.672 1.00 92.00 88 GLY A C 1
ATOM 668 O O . GLY A 1 88 ? 9.966 0.557 6.632 1.00 92.00 88 GLY A O 1
ATOM 669 N N . PRO A 1 89 ? 10.723 0.872 4.527 1.00 93.31 89 PRO A N 1
ATOM 670 C CA . PRO A 1 89 ? 10.041 2.152 4.343 1.00 93.31 89 PRO A CA 1
ATOM 671 C C . PRO A 1 89 ? 8.524 2.063 4.530 1.00 93.31 89 PRO A C 1
ATOM 673 O O . PRO A 1 89 ? 7.979 2.835 5.313 1.00 93.31 89 PRO A O 1
ATOM 676 N N . HIS A 1 90 ? 7.854 1.099 3.886 1.00 92.62 90 HIS A N 1
ATOM 677 C CA . HIS A 1 90 ? 6.404 0.949 4.013 1.00 92.62 90 HIS A CA 1
ATOM 678 C C . HIS A 1 90 ? 5.982 0.608 5.441 1.00 92.62 90 HIS A C 1
ATOM 680 O O . HIS A 1 90 ? 5.058 1.236 5.955 1.00 92.62 90 HIS A O 1
ATOM 686 N N . ARG A 1 91 ? 6.702 -0.296 6.122 1.00 92.94 91 ARG A N 1
ATOM 687 C CA . ARG A 1 91 ? 6.403 -0.641 7.520 1.00 92.94 91 ARG A CA 1
ATOM 688 C C . ARG A 1 91 ? 6.488 0.585 8.419 1.00 92.94 91 ARG A C 1
ATOM 690 O O . ARG A 1 91 ? 5.592 0.826 9.224 1.00 92.94 91 ARG A O 1
ATOM 697 N N . ARG A 1 92 ? 7.537 1.395 8.250 1.00 92.94 92 ARG A N 1
ATOM 698 C CA . ARG A 1 92 ? 7.691 2.645 8.997 1.00 92.94 92 ARG A CA 1
ATOM 699 C C . ARG A 1 92 ? 6.526 3.602 8.729 1.00 92.94 92 ARG A C 1
ATOM 701 O O . ARG A 1 92 ? 5.945 4.120 9.674 1.00 92.94 92 ARG A O 1
ATOM 708 N N . TRP A 1 93 ? 6.158 3.813 7.465 1.00 94.12 93 TRP A N 1
ATOM 709 C CA . TRP A 1 93 ? 5.083 4.744 7.108 1.00 94.12 93 TRP A CA 1
ATOM 710 C C . TRP A 1 93 ? 3.723 4.302 7.629 1.00 94.12 93 TRP A C 1
ATOM 712 O O . TRP A 1 93 ? 2.981 5.142 8.121 1.00 94.12 93 TRP A O 1
ATOM 722 N N . VAL A 1 94 ? 3.404 3.008 7.549 1.00 92.19 94 VAL A N 1
ATOM 723 C CA . VAL A 1 94 ? 2.151 2.470 8.088 1.00 92.19 94 VAL A CA 1
ATOM 724 C C . VAL A 1 94 ? 2.062 2.721 9.589 1.00 92.19 94 VAL A C 1
ATOM 726 O O . VAL A 1 94 ? 1.055 3.251 10.045 1.00 92.19 94 VAL A O 1
ATOM 729 N N . ARG A 1 95 ? 3.120 2.421 10.352 1.00 91.50 95 ARG A N 1
ATOM 730 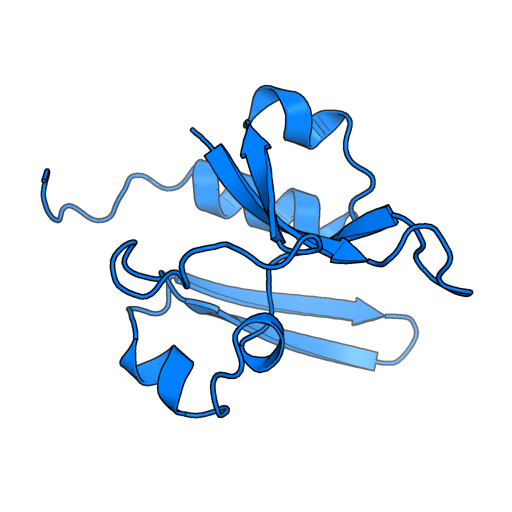C CA . ARG A 1 95 ? 3.135 2.696 11.797 1.00 91.50 95 ARG A CA 1
ATOM 731 C C . ARG A 1 95 ? 2.981 4.187 12.098 1.00 91.50 95 ARG A C 1
ATOM 733 O O . ARG A 1 95 ? 2.212 4.549 12.977 1.00 91.50 95 ARG A O 1
ATOM 740 N N . GLU A 1 96 ? 3.660 5.056 11.347 1.00 91.94 96 GLU A N 1
ATOM 741 C CA . GLU A 1 96 ? 3.503 6.512 11.479 1.00 91.94 96 GLU A CA 1
ATOM 742 C C . GLU A 1 96 ? 2.066 6.976 11.174 1.00 91.94 96 GLU A C 1
ATOM 744 O O . GLU A 1 96 ? 1.585 7.907 11.811 1.00 91.94 96 GLU A O 1
ATOM 749 N N . LEU A 1 97 ? 1.384 6.355 10.203 1.00 88.81 97 LEU A N 1
ATOM 750 C CA . LEU A 1 97 ? -0.010 6.661 9.866 1.00 88.81 97 LEU A CA 1
ATOM 751 C C . LEU A 1 97 ? -0.983 6.159 10.939 1.00 88.81 97 LEU A C 1
ATOM 753 O O . LEU A 1 97 ? -1.902 6.891 11.281 1.00 88.81 97 LEU A O 1
ATOM 757 N N . LEU A 1 98 ? -0.767 4.959 11.486 1.00 86.62 98 LEU A N 1
ATOM 758 C CA . LEU A 1 98 ? -1.597 4.383 12.554 1.00 86.62 98 LEU A CA 1
ATOM 759 C C . LEU A 1 98 ? -1.412 5.097 13.900 1.00 86.62 98 LEU A C 1
ATOM 761 O O . LEU A 1 98 ? -2.351 5.188 14.680 1.00 86.62 98 LEU A O 1
ATOM 765 N N . ALA A 1 99 ? -0.217 5.629 14.166 1.00 87.75 99 ALA A N 1
ATOM 766 C CA . ALA A 1 99 ? 0.075 6.392 15.378 1.00 87.75 99 ALA A CA 1
ATOM 767 C C . ALA A 1 99 ? -0.464 7.832 15.337 1.00 87.75 99 ALA A C 1
ATOM 769 O O . ALA A 1 99 ? -0.365 8.553 16.333 1.00 87.75 99 ALA A O 1
ATOM 770 N N . ARG A 1 100 ? -0.997 8.291 14.196 1.00 79.81 100 ARG A N 1
ATOM 771 C CA . ARG A 1 100 ? -1.622 9.609 14.137 1.00 79.81 100 ARG A CA 1
ATOM 772 C C . ARG A 1 100 ? -2.943 9.575 14.901 1.00 79.81 100 ARG A C 1
ATOM 774 O O . ARG A 1 100 ? -3.763 8.703 14.625 1.00 79.81 100 ARG A O 1
ATOM 781 N N . PRO A 1 101 ? -3.196 10.545 15.794 1.00 64.88 101 PRO A N 1
ATOM 782 C CA . PRO A 1 101 ? -4.558 10.782 16.234 1.00 64.88 101 PRO A CA 1
ATOM 783 C C . PRO A 1 101 ? -5.382 11.112 14.987 1.00 64.88 101 PRO A C 1
ATOM 785 O O . PRO A 1 101 ? -4.967 11.954 14.183 1.00 64.88 101 PRO A O 1
ATOM 788 N N . GLU A 1 102 ? -6.500 10.407 14.797 1.00 58.38 102 GLU A N 1
ATOM 789 C CA . GLU A 1 102 ? -7.496 10.731 13.772 1.00 58.38 102 GLU A CA 1
ATOM 790 C C . GLU A 1 102 ? -7.691 12.256 13.749 1.00 58.38 102 GLU A C 1
ATOM 792 O O . GLU A 1 102 ? -7.922 12.848 14.814 1.00 58.38 102 GLU A O 1
ATOM 797 N N . PRO A 1 103 ? -7.568 12.939 12.594 1.00 42.62 103 PRO A N 1
ATOM 798 C CA . PRO A 1 103 ? -8.046 14.306 12.522 1.00 42.62 103 PRO A CA 1
ATOM 799 C C . PRO A 1 103 ? -9.526 14.242 12.883 1.00 42.62 103 PRO A C 1
ATOM 801 O O . PRO A 1 103 ? -10.275 13.529 12.228 1.00 42.62 103 PRO A O 1
ATOM 804 N N . ALA A 1 104 ? -9.919 14.927 13.958 1.00 36.44 104 ALA A N 1
ATOM 805 C CA . ALA A 1 104 ? -11.289 14.965 14.444 1.00 36.44 104 ALA A CA 1
ATOM 806 C C . ALA A 1 104 ? -12.264 15.164 13.272 1.00 36.44 104 ALA A C 1
ATOM 808 O O . ALA A 1 104 ? -12.385 16.274 12.757 1.00 36.44 104 ALA A O 1
ATOM 809 N N . GLN A 1 105 ? -12.885 14.071 12.823 1.00 37.03 105 GLN A N 1
ATOM 810 C CA . GLN A 1 105 ? -14.013 14.033 11.899 1.00 37.03 105 GLN A CA 1
ATOM 811 C C . GLN A 1 105 ? -14.613 12.618 11.873 1.00 37.03 105 GLN A C 1
ATOM 813 O O . GLN A 1 105 ? -14.396 11.817 10.974 1.00 37.03 105 GLN A O 1
ATOM 818 N N . THR A 1 106 ? -15.426 12.401 12.910 1.00 29.23 106 THR A N 1
ATOM 819 C CA . THR A 1 106 ? -16.774 11.825 12.813 1.00 29.23 106 THR A CA 1
ATOM 820 C C . THR A 1 106 ? -16.877 10.308 12.639 1.00 29.23 106 THR A C 1
ATOM 822 O O . THR A 1 106 ? -16.753 9.754 11.555 1.00 29.23 106 THR A O 1
ATOM 825 N N . LEU A 1 107 ? -17.202 9.676 13.775 1.00 29.42 107 LEU A N 1
ATOM 826 C CA . LEU A 1 107 ? -18.069 8.501 13.906 1.00 29.42 107 LEU A CA 1
ATOM 827 C C . LEU A 1 107 ? -19.079 8.361 12.747 1.00 29.42 107 LEU A C 1
ATOM 829 O O . LEU A 1 107 ? -19.664 9.363 12.343 1.00 29.42 107 LEU A O 1
ATOM 833 N N . PHE A 1 108 ? -19.332 7.098 12.371 1.00 30.69 108 PHE A N 1
ATOM 834 C CA . PHE A 1 108 ? -20.382 6.517 11.506 1.00 30.69 108 PHE A CA 1
ATOM 835 C C . PHE A 1 108 ? -19.904 5.970 10.153 1.00 30.69 108 PHE A C 1
ATOM 837 O O . PHE A 1 108 ? -19.640 6.749 9.211 1.00 30.69 108 PHE A O 1
#

Solvent-accessible surface area (backbone atoms only — not comparable to full-atom values): 6779 Å² total; per-residue (Å²): 110,72,42,74,30,27,37,39,54,73,85,42,95,67,65,44,48,31,38,42,80,63,54,52,63,84,70,70,40,55,88,66,52,51,65,73,56,27,59,79,73,47,77,47,75,50,73,58,93,93,44,76,48,79,47,80,40,55,46,72,54,76,88,79,54,67,84,78,65,58,90,40,54,40,82,40,40,63,82,48,59,78,73,52,49,53,54,69,69,56,52,52,50,51,52,58,59,67,71,46,78,76,75,92,72,74,90,133

Secondary structure (DSSP, 8-state):
-EEEEEE--TT-TTTTT-EEPPPGGGGT--TTHHHHHS-EEEEEEEEETTEEEEEEEE---GGGS-SSPPTTEEEEETTGGGTS-B-HHHHHHHHHHHTS---S----

pLDDT: mean 85.66, std 14.26, range [29.23, 97.31]